Protein AF-A0A520B6A7-F1 (afdb_monomer_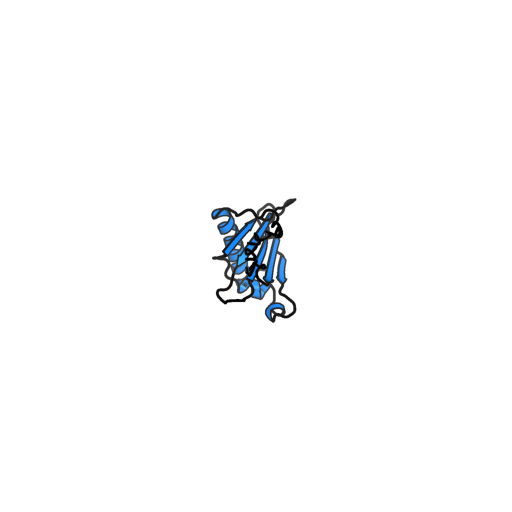lite)

Structure (mmCIF, N/CA/C/O backbone):
data_AF-A0A520B6A7-F1
#
_entry.id   AF-A0A520B6A7-F1
#
loop_
_atom_site.group_PDB
_atom_site.id
_atom_site.type_symbol
_atom_site.label_atom_id
_atom_site.label_alt_id
_atom_site.label_comp_id
_atom_site.label_asym_id
_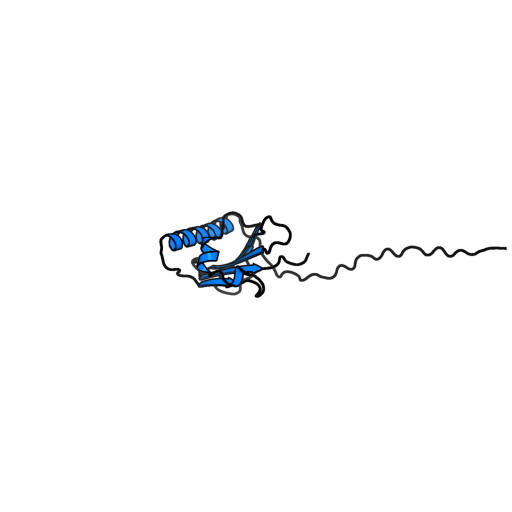atom_site.label_entity_id
_atom_site.label_seq_id
_atom_site.pdbx_PDB_ins_code
_atom_site.Cartn_x
_atom_site.Cartn_y
_atom_site.Cartn_z
_atom_site.occupancy
_atom_site.B_iso_or_equiv
_atom_site.auth_seq_id
_atom_site.auth_comp_id
_atom_site.auth_asym_id
_atom_site.auth_atom_id
_atom_site.pdbx_PDB_model_num
ATOM 1 N N . MET A 1 1 ? 35.120 10.124 -71.777 1.00 42.62 1 MET A N 1
ATOM 2 C CA . MET A 1 1 ? 34.678 11.488 -71.426 1.00 42.62 1 MET A CA 1
ATOM 3 C C . MET A 1 1 ? 33.640 11.346 -70.318 1.00 42.62 1 MET A C 1
ATOM 5 O O . MET A 1 1 ? 32.591 10.774 -70.556 1.00 42.62 1 MET A O 1
ATOM 9 N N . VAL A 1 2 ? 34.095 11.683 -69.107 1.00 37.78 2 VAL A N 1
ATOM 10 C CA . VAL A 1 2 ? 33.491 11.781 -67.757 1.00 37.78 2 VAL A CA 1
ATOM 11 C C . VAL A 1 2 ? 32.100 11.163 -67.493 1.00 37.78 2 VAL A C 1
ATOM 13 O O . VAL A 1 2 ? 31.081 11.714 -67.895 1.00 37.78 2 VAL A O 1
ATOM 16 N N . LEU A 1 3 ? 32.074 10.085 -66.689 1.00 37.22 3 LEU A N 1
ATOM 17 C CA . LEU A 1 3 ? 30.930 9.718 -65.839 1.00 37.22 3 LEU A CA 1
ATOM 18 C C . LEU A 1 3 ? 30.926 10.621 -64.595 1.00 37.22 3 LEU A C 1
ATOM 20 O O . LEU A 1 3 ? 31.940 10.711 -63.904 1.00 37.22 3 LEU A O 1
ATOM 24 N N . VAL A 1 4 ? 29.789 11.246 -64.289 1.00 39.69 4 VAL A N 1
ATOM 25 C CA . VAL A 1 4 ? 29.565 11.962 -63.025 1.00 39.69 4 VAL A CA 1
ATOM 26 C C . VAL A 1 4 ? 28.753 11.048 -62.110 1.00 39.69 4 VAL A C 1
ATOM 28 O O . VAL A 1 4 ? 27.546 10.904 -62.274 1.00 39.69 4 VAL A O 1
ATOM 31 N N . THR A 1 5 ? 29.416 10.393 -61.161 1.00 36.88 5 THR A N 1
ATOM 32 C CA . THR A 1 5 ? 28.762 9.706 -60.039 1.00 36.88 5 THR A CA 1
ATOM 33 C C . THR A 1 5 ? 28.476 10.716 -58.933 1.00 36.88 5 THR A C 1
ATOM 35 O O . THR A 1 5 ? 29.396 11.219 -58.290 1.00 36.88 5 THR A O 1
ATOM 38 N N . THR A 1 6 ? 27.198 11.020 -58.707 1.00 39.31 6 THR A N 1
ATOM 39 C CA . THR A 1 6 ? 26.732 11.786 -57.547 1.00 39.31 6 THR A CA 1
ATOM 40 C C . THR A 1 6 ? 26.760 10.892 -56.308 1.00 39.31 6 THR A C 1
ATOM 42 O O . THR A 1 6 ? 25.931 9.998 -56.156 1.00 39.31 6 THR A O 1
ATOM 45 N N . THR A 1 7 ? 27.710 11.139 -55.409 1.00 39.88 7 THR A N 1
ATOM 46 C CA . THR A 1 7 ? 27.725 10.561 -54.060 1.00 39.88 7 THR A CA 1
ATOM 47 C C . THR A 1 7 ? 26.698 11.297 -53.200 1.00 39.88 7 THR A C 1
ATOM 49 O O . THR A 1 7 ? 26.926 12.437 -52.797 1.00 39.88 7 THR A O 1
ATOM 52 N N . ALA A 1 8 ? 25.554 10.670 -52.925 1.00 40.69 8 ALA A N 1
ATOM 53 C CA . ALA A 1 8 ? 24.621 11.153 -51.912 1.00 40.69 8 ALA A CA 1
ATOM 54 C C . ALA A 1 8 ? 25.208 10.880 -50.516 1.00 40.69 8 ALA A C 1
ATOM 56 O O . ALA A 1 8 ? 25.526 9.738 -50.183 1.00 40.69 8 ALA A O 1
ATOM 57 N N . MET A 1 9 ? 25.384 11.926 -49.705 1.00 37.69 9 MET A N 1
ATOM 58 C CA . MET A 1 9 ? 25.781 11.783 -48.301 1.00 37.69 9 MET A CA 1
ATOM 59 C C . MET A 1 9 ? 24.600 11.244 -47.473 1.00 37.69 9 MET A C 1
ATOM 61 O O . MET A 1 9 ? 23.464 11.660 -47.717 1.00 37.69 9 MET A O 1
ATOM 65 N N . PRO A 1 10 ? 24.822 10.369 -46.476 1.00 41.78 10 PRO A N 1
ATOM 66 C CA . PRO A 1 10 ? 23.759 9.970 -45.566 1.00 41.78 10 PRO A CA 1
ATOM 67 C C . PRO A 1 10 ? 23.390 11.148 -44.654 1.00 41.78 10 PRO A C 1
ATOM 69 O O . PRO A 1 10 ? 24.220 11.661 -43.902 1.00 41.78 10 PRO A O 1
ATOM 72 N N . VAL A 1 11 ? 22.127 11.573 -44.711 1.00 45.69 11 VAL A N 1
ATOM 73 C CA . VAL A 1 11 ? 21.531 12.455 -43.703 1.00 45.69 11 VAL A CA 1
ATOM 74 C C . VAL A 1 11 ? 21.471 11.666 -42.398 1.00 45.69 11 VAL A C 1
ATOM 76 O O . VAL A 1 11 ? 20.655 10.760 -42.246 1.00 45.69 11 VAL A O 1
ATOM 79 N N . VAL A 1 12 ? 22.348 11.996 -41.450 1.00 46.44 12 VAL A N 1
ATOM 80 C CA . VAL A 1 12 ? 22.196 11.568 -40.057 1.00 46.44 12 VAL A CA 1
ATOM 81 C C . VAL A 1 12 ? 20.980 12.308 -39.512 1.00 46.44 12 VAL A C 1
ATOM 83 O O . VAL A 1 12 ? 21.062 13.476 -39.130 1.00 46.44 12 VAL A O 1
ATOM 86 N N . ALA A 1 13 ? 19.826 11.646 -39.533 1.00 43.84 13 ALA A N 1
ATOM 87 C CA . ALA A 1 13 ? 18.652 12.130 -38.834 1.00 43.84 13 ALA A CA 1
ATOM 88 C C . ALA A 1 13 ? 18.993 12.196 -37.337 1.00 43.84 13 ALA A C 1
ATOM 90 O O . ALA A 1 13 ? 19.214 11.171 -36.692 1.00 43.84 13 ALA A O 1
ATOM 91 N N . LYS A 1 14 ? 19.077 13.412 -36.786 1.00 37.69 14 LYS A N 1
ATOM 92 C CA . LYS A 1 14 ? 19.055 13.612 -35.334 1.00 37.69 14 LYS A CA 1
ATOM 93 C C . LYS A 1 14 ? 17.757 12.989 -34.804 1.00 37.69 14 LYS A C 1
ATOM 95 O O . LYS A 1 14 ? 16.703 13.299 -35.365 1.00 37.69 14 LYS A O 1
ATOM 100 N N . PRO A 1 15 ? 17.794 12.154 -33.752 1.00 42.62 15 PRO A N 1
ATOM 101 C CA . PRO A 1 15 ? 16.568 11.663 -33.151 1.00 42.62 15 PRO A CA 1
ATOM 102 C C . PRO A 1 15 ? 15.752 12.857 -32.652 1.00 42.62 15 PRO A C 1
ATOM 104 O O . PRO A 1 15 ? 16.236 13.681 -31.873 1.00 42.62 15 PRO A O 1
ATOM 107 N N . VAL A 1 16 ? 14.523 12.965 -33.151 1.00 44.47 16 VAL A N 1
ATOM 108 C CA . VAL A 1 16 ? 13.510 13.862 -32.604 1.00 44.47 16 VAL A CA 1
ATOM 109 C C . VAL A 1 16 ? 13.163 13.313 -31.227 1.00 44.47 16 VAL A C 1
ATOM 111 O O . VAL A 1 16 ? 12.538 12.262 -31.115 1.00 44.47 16 VAL A O 1
ATOM 114 N N . VAL A 1 17 ? 13.603 14.001 -30.176 1.00 47.50 17 VAL A N 1
ATOM 115 C CA . VAL A 1 17 ? 13.118 13.750 -28.819 1.00 47.50 17 VAL A CA 1
ATOM 116 C C . VAL A 1 17 ? 11.700 14.304 -28.766 1.00 47.50 17 VAL A C 1
ATOM 118 O O . VAL A 1 17 ? 11.502 15.516 -28.687 1.00 47.50 17 VAL A O 1
ATOM 121 N N . LEU A 1 18 ? 10.708 13.424 -28.890 1.00 39.56 18 LEU A N 1
ATOM 122 C CA . LEU A 1 18 ? 9.329 13.772 -28.569 1.00 39.56 18 LEU A CA 1
ATOM 123 C C . LEU A 1 18 ? 9.263 13.998 -27.051 1.00 39.56 18 LEU A C 1
ATOM 125 O O . LEU A 1 18 ? 9.798 13.169 -26.312 1.00 39.56 18 LEU A O 1
ATOM 129 N N . PRO A 1 19 ? 8.652 15.088 -26.559 1.00 39.34 19 PRO A N 1
ATOM 130 C CA . PRO A 1 19 ? 8.389 15.218 -25.136 1.00 39.34 19 PRO A CA 1
ATOM 131 C C . PRO A 1 19 ? 7.456 14.073 -24.731 1.00 39.34 19 PRO A C 1
ATOM 133 O O . PRO A 1 19 ? 6.269 14.078 -25.055 1.00 39.34 19 PRO A O 1
ATOM 136 N N . GLY A 1 20 ? 8.016 13.062 -24.066 1.00 44.16 20 GLY A N 1
ATOM 137 C CA . GLY A 1 20 ? 7.223 12.095 -23.321 1.00 44.16 20 GLY A CA 1
ATOM 138 C C . GLY A 1 20 ? 6.414 12.828 -22.248 1.00 44.16 20 GLY A C 1
ATOM 139 O O . GLY A 1 20 ? 6.791 13.943 -21.863 1.00 44.16 20 GLY A O 1
ATOM 140 N N . PRO A 1 21 ? 5.299 12.249 -21.776 1.00 42.34 21 PRO A N 1
ATOM 141 C CA . PRO A 1 21 ? 4.502 12.858 -20.722 1.00 42.34 21 PRO A CA 1
ATOM 142 C C . PRO A 1 21 ? 5.419 13.213 -19.547 1.00 42.34 21 PRO A C 1
ATOM 144 O O . PRO A 1 21 ? 6.076 12.348 -18.969 1.00 42.34 21 PRO A O 1
ATOM 147 N N . GLN A 1 22 ? 5.504 14.508 -19.239 1.00 43.03 22 GLN A N 1
ATOM 148 C CA . GLN A 1 22 ? 6.078 14.979 -17.989 1.00 43.03 22 GLN A CA 1
ATOM 149 C C . GLN A 1 22 ? 5.213 14.361 -16.892 1.00 43.03 22 GLN A C 1
ATOM 151 O O . GLN A 1 22 ? 4.043 14.705 -16.757 1.00 43.03 22 GLN A O 1
ATOM 156 N N . VAL A 1 23 ? 5.744 13.368 -16.182 1.00 48.66 23 VAL A N 1
ATOM 157 C CA . VAL A 1 23 ? 5.098 12.848 -14.980 1.00 48.66 23 VAL A CA 1
ATOM 158 C C . VAL A 1 23 ? 5.120 13.984 -13.966 1.00 48.66 23 VAL A C 1
ATOM 160 O O . VAL A 1 23 ? 6.180 14.333 -13.449 1.00 48.66 23 VAL A O 1
ATOM 163 N N . ASP A 1 24 ? 3.963 14.605 -13.758 1.00 49.03 24 ASP A N 1
ATOM 164 C CA . ASP A 1 24 ? 3.768 15.689 -12.805 1.00 49.03 24 ASP A CA 1
ATOM 165 C C . ASP A 1 24 ? 4.196 15.235 -11.389 1.00 49.03 24 ASP A C 1
ATOM 167 O O . ASP A 1 24 ? 3.486 14.531 -10.680 1.00 49.03 24 ASP A O 1
ATOM 171 N N . HIS A 1 25 ? 5.417 15.628 -11.019 1.00 52.62 25 HIS A N 1
ATOM 172 C CA . HIS A 1 25 ? 5.994 15.803 -9.680 1.00 52.62 25 HIS A CA 1
ATOM 173 C C . HIS A 1 25 ? 5.774 14.713 -8.610 1.00 52.62 25 HIS A C 1
ATOM 175 O O . HIS A 1 25 ? 5.374 15.020 -7.486 1.00 52.62 25 HIS A O 1
ATOM 181 N N . TYR A 1 26 ? 6.159 13.463 -8.871 1.00 59.81 26 TYR A N 1
ATOM 182 C CA . TYR A 1 26 ? 6.432 12.521 -7.777 1.00 59.81 26 TYR A CA 1
ATOM 183 C C . TYR A 1 26 ? 7.643 12.996 -6.970 1.00 59.81 26 TYR A C 1
ATOM 185 O O . TYR A 1 26 ? 8.695 13.311 -7.530 1.00 59.81 26 TYR A O 1
ATOM 193 N N . THR A 1 27 ? 7.506 13.065 -5.645 1.00 76.38 27 THR A N 1
ATOM 194 C CA . THR A 1 27 ? 8.649 13.317 -4.758 1.00 76.38 27 THR A CA 1
ATOM 195 C C . THR A 1 27 ? 9.051 12.011 -4.094 1.00 76.38 27 THR A C 1
ATOM 197 O O . THR A 1 27 ? 8.258 11.421 -3.359 1.00 76.38 27 THR A O 1
ATOM 200 N N . ALA A 1 28 ? 10.286 11.567 -4.334 1.00 79.12 28 ALA A N 1
ATOM 201 C CA . ALA A 1 28 ? 10.866 10.476 -3.562 1.00 79.12 28 ALA A CA 1
ATOM 202 C C . ALA A 1 28 ? 10.884 10.869 -2.077 1.00 79.12 28 ALA A C 1
ATOM 204 O O . ALA A 1 28 ? 11.282 11.983 -1.726 1.00 79.12 28 ALA A O 1
ATOM 205 N N . ILE A 1 29 ? 10.421 9.969 -1.215 1.00 87.31 29 ILE A N 1
ATOM 206 C CA . ILE A 1 29 ? 10.358 10.207 0.230 1.00 87.31 29 ILE A CA 1
ATOM 207 C C . ILE A 1 29 ? 11.611 9.695 0.940 1.00 87.31 29 ILE A C 1
ATOM 209 O O . ILE A 1 29 ? 12.421 8.966 0.365 1.00 87.31 29 ILE A O 1
ATOM 213 N N . THR A 1 30 ? 11.788 10.083 2.204 1.00 87.75 30 THR A N 1
ATOM 214 C CA . THR A 1 30 ? 12.905 9.586 3.016 1.00 87.75 30 THR A CA 1
ATOM 215 C C . THR A 1 30 ? 12.719 8.107 3.357 1.00 87.75 30 THR A C 1
ATOM 217 O O . THR A 1 30 ? 11.596 7.600 3.412 1.00 87.75 30 THR A O 1
ATOM 220 N N . SER A 1 31 ? 13.822 7.412 3.646 1.00 85.94 31 SER A N 1
ATOM 221 C CA . SER A 1 31 ? 13.780 6.011 4.084 1.00 85.94 31 SER A CA 1
ATOM 222 C C . SER A 1 31 ? 12.938 5.816 5.349 1.00 85.94 31 SER A C 1
ATOM 224 O O . SER A 1 31 ? 12.229 4.819 5.456 1.00 85.94 31 SER A O 1
ATOM 226 N N . ASP A 1 32 ? 12.970 6.775 6.278 1.00 88.62 32 ASP A N 1
ATOM 227 C CA . ASP A 1 32 ? 12.193 6.720 7.522 1.00 88.62 32 ASP A CA 1
ATOM 228 C C . ASP A 1 32 ? 10.689 6.906 7.267 1.00 88.62 32 ASP A C 1
ATOM 230 O O . ASP A 1 32 ? 9.861 6.203 7.854 1.00 88.62 32 ASP A O 1
ATOM 234 N N . GLU A 1 33 ? 10.320 7.818 6.359 1.00 89.56 33 GLU A N 1
ATOM 235 C CA . GLU A 1 33 ? 8.926 8.020 5.942 1.00 89.56 33 GLU A CA 1
ATOM 236 C C . GLU A 1 33 ? 8.398 6.763 5.231 1.00 89.56 33 GLU A C 1
ATOM 238 O O . GLU A 1 33 ? 7.325 6.263 5.577 1.00 89.56 33 GLU A O 1
ATOM 243 N N . ALA A 1 34 ? 9.187 6.184 4.318 1.00 91.50 34 ALA A N 1
ATOM 244 C CA . ALA A 1 34 ? 8.848 4.935 3.636 1.00 91.50 34 ALA A CA 1
ATOM 245 C C . ALA A 1 34 ? 8.714 3.757 4.611 1.00 91.50 34 ALA A C 1
ATOM 247 O O . ALA A 1 34 ? 7.741 3.008 4.540 1.00 91.50 34 ALA A O 1
ATOM 248 N N . GLY A 1 35 ? 9.652 3.613 5.551 1.00 92.94 35 GLY A N 1
ATOM 249 C CA . GLY A 1 35 ? 9.615 2.570 6.576 1.00 92.94 35 GLY A CA 1
ATOM 250 C C . GLY A 1 35 ? 8.388 2.686 7.479 1.00 92.94 35 GLY A C 1
ATOM 251 O O . GLY A 1 35 ? 7.737 1.686 7.770 1.00 92.94 35 GLY A O 1
ATOM 252 N N . THR A 1 36 ? 8.008 3.911 7.850 1.00 93.62 36 THR A N 1
ATOM 253 C CA . THR A 1 36 ? 6.790 4.173 8.632 1.00 93.62 36 THR A CA 1
ATOM 254 C C . THR A 1 36 ? 5.528 3.789 7.859 1.00 93.62 36 THR A C 1
ATOM 256 O O . THR A 1 36 ? 4.619 3.179 8.423 1.00 93.62 36 THR A O 1
ATOM 259 N N . LEU A 1 37 ? 5.456 4.130 6.570 1.00 95.12 37 LEU A N 1
ATOM 260 C CA . LEU A 1 37 ? 4.326 3.784 5.708 1.00 95.12 37 LEU A CA 1
ATOM 261 C C . LEU A 1 37 ? 4.191 2.265 5.535 1.00 95.12 37 LEU A C 1
ATOM 263 O O . LEU A 1 37 ? 3.106 1.719 5.727 1.00 95.12 37 LEU A O 1
ATOM 267 N N . ILE A 1 38 ? 5.296 1.581 5.229 1.00 95.88 38 ILE A N 1
ATOM 268 C CA . ILE A 1 38 ? 5.339 0.120 5.079 1.00 95.88 38 ILE A CA 1
ATOM 269 C C . ILE A 1 38 ? 4.947 -0.564 6.391 1.00 95.88 38 ILE A C 1
ATOM 271 O O . ILE A 1 38 ? 4.088 -1.442 6.381 1.00 95.88 38 ILE A O 1
ATOM 275 N N . GLY A 1 39 ? 5.488 -0.109 7.524 1.00 96.06 39 GLY A N 1
ATOM 276 C CA . GLY A 1 39 ? 5.154 -0.657 8.838 1.00 96.06 39 GLY A CA 1
ATOM 277 C C . GLY A 1 39 ? 3.659 -0.569 9.160 1.00 96.06 39 GLY A C 1
ATOM 278 O O . GLY A 1 39 ? 3.097 -1.508 9.715 1.00 96.06 39 GLY A O 1
ATOM 279 N N . LYS A 1 40 ? 2.974 0.506 8.745 1.00 95.44 40 LYS A N 1
ATOM 280 C CA . LYS A 1 40 ? 1.511 0.625 8.894 1.00 95.44 40 LYS A CA 1
ATOM 281 C C . LYS A 1 40 ? 0.742 -0.382 8.047 1.00 95.44 40 LYS A C 1
ATOM 283 O O . LYS A 1 40 ? -0.264 -0.915 8.507 1.00 95.44 40 LYS A O 1
ATOM 288 N N . LEU A 1 41 ? 1.192 -0.639 6.819 1.00 97.12 41 LEU A N 1
ATOM 289 C CA . LEU A 1 41 ? 0.569 -1.640 5.949 1.00 97.12 41 LEU A CA 1
ATOM 290 C C . LEU A 1 41 ? 0.750 -3.052 6.522 1.00 97.12 41 LEU A C 1
ATOM 292 O O . LEU A 1 41 ? -0.199 -3.833 6.536 1.00 97.12 41 LEU A O 1
ATOM 296 N N . GLU A 1 42 ? 1.939 -3.368 7.036 1.00 96.94 42 GLU A N 1
ATOM 297 C CA . GLU A 1 42 ? 2.251 -4.668 7.645 1.00 96.94 42 GLU A CA 1
ATOM 298 C C . GLU A 1 42 ? 1.515 -4.889 8.979 1.00 96.94 42 GLU A C 1
ATOM 300 O O . GLU A 1 42 ? 1.009 -5.988 9.240 1.00 96.94 42 GLU A O 1
ATOM 305 N N . ASP A 1 43 ? 1.382 -3.847 9.802 1.00 96.06 43 ASP A N 1
ATOM 306 C CA . ASP A 1 43 ? 0.549 -3.878 11.008 1.00 96.06 43 ASP A CA 1
ATOM 307 C C . ASP A 1 43 ? -0.926 -4.112 10.650 1.00 96.06 43 ASP A C 1
ATOM 309 O O . ASP A 1 43 ? -1.556 -5.047 11.150 1.00 96.06 43 ASP A O 1
ATOM 313 N N . ALA A 1 44 ? -1.457 -3.357 9.683 1.00 96.38 44 ALA A N 1
ATOM 314 C CA . ALA A 1 44 ? -2.812 -3.550 9.178 1.00 96.38 44 ALA A CA 1
ATOM 315 C C . ALA A 1 44 ? -3.037 -4.976 8.643 1.00 96.38 44 ALA A C 1
ATOM 317 O O . ALA A 1 44 ? -4.050 -5.598 8.963 1.00 96.38 44 ALA A O 1
ATOM 318 N N . GLN A 1 45 ? -2.092 -5.544 7.884 1.00 96.94 45 GLN A N 1
ATOM 319 C CA . GLN A 1 45 ? -2.160 -6.948 7.463 1.00 96.94 45 GLN A CA 1
ATOM 320 C C . GLN A 1 45 ? -2.231 -7.902 8.659 1.00 96.94 45 GLN A C 1
ATOM 322 O O . GLN A 1 45 ? -2.999 -8.864 8.630 1.00 96.94 45 GLN A O 1
ATOM 327 N N . SER A 1 46 ? -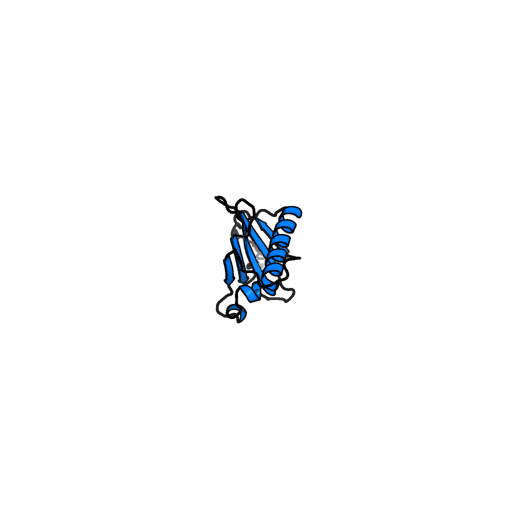1.428 -7.661 9.695 1.00 96.56 46 SER A N 1
ATOM 328 C CA . SER A 1 46 ? -1.368 -8.508 10.889 1.00 96.56 46 SER A CA 1
ATOM 329 C C . SER A 1 46 ? -2.693 -8.500 11.652 1.00 96.56 46 SER A C 1
ATOM 331 O O . SER A 1 46 ? -3.209 -9.565 11.993 1.00 96.56 46 SER A O 1
ATOM 333 N N . ARG A 1 47 ? -3.309 -7.326 11.812 1.00 95.50 47 ARG A N 1
ATOM 334 C CA . ARG A 1 47 ? -4.633 -7.164 12.434 1.00 95.50 47 ARG A CA 1
ATOM 335 C C . ARG A 1 47 ? -5.733 -7.870 11.639 1.00 95.50 47 ARG A C 1
ATOM 337 O O . ARG A 1 47 ? -6.518 -8.636 12.195 1.00 95.50 47 ARG A O 1
ATOM 344 N N . VAL A 1 48 ? -5.729 -7.734 10.312 1.00 94.62 48 VAL A N 1
ATOM 345 C CA . VAL A 1 48 ? -6.686 -8.439 9.438 1.00 94.62 48 VAL A CA 1
ATOM 346 C C . VAL A 1 48 ? -6.515 -9.959 9.513 1.00 94.62 48 VAL A C 1
ATOM 348 O O . VAL A 1 48 ? -7.509 -10.689 9.463 1.00 94.62 48 VAL A O 1
ATOM 351 N N . LYS A 1 49 ? -5.274 -10.457 9.633 1.00 95.62 49 LYS A N 1
ATOM 352 C CA . LYS A 1 49 ? -4.982 -11.888 9.850 1.00 95.62 49 LYS A CA 1
ATOM 353 C C . LYS A 1 49 ? -5.487 -12.370 11.209 1.00 95.62 49 LYS A C 1
ATOM 355 O O . LYS A 1 49 ? -5.957 -13.500 11.295 1.00 95.62 49 LYS A O 1
ATOM 360 N N . ALA A 1 50 ? -5.436 -11.517 12.232 1.00 96.62 50 ALA A N 1
ATOM 361 C CA . ALA A 1 50 ? -5.993 -11.786 13.557 1.00 96.62 50 ALA A CA 1
ATOM 362 C C . ALA A 1 50 ? -7.535 -11.755 13.596 1.00 96.62 50 ALA A C 1
ATOM 364 O O . ALA A 1 50 ? -8.126 -12.107 14.613 1.00 96.62 50 ALA A O 1
ATOM 365 N N . GLY A 1 51 ? -8.190 -11.388 12.488 1.00 93.94 51 GLY A N 1
ATOM 366 C CA . GLY A 1 51 ? -9.647 -11.334 12.380 1.00 93.94 51 GLY A CA 1
ATOM 367 C C . GLY A 1 51 ? -10.250 -9.989 12.777 1.00 93.94 51 GLY A C 1
ATOM 368 O O . GLY A 1 51 ? -11.464 -9.912 12.932 1.00 93.94 51 GLY A O 1
ATOM 369 N N . GLU A 1 52 ? -9.434 -8.945 12.933 1.00 94.56 52 GLU A N 1
ATOM 370 C CA . GLU A 1 52 ? -9.936 -7.591 13.153 1.00 94.56 52 GLU A CA 1
ATOM 371 C C . GLU A 1 52 ? -10.544 -6.994 11.877 1.00 94.56 52 GLU A C 1
ATOM 373 O O . GLU A 1 52 ? -10.126 -7.301 10.752 1.00 94.56 52 GLU A O 1
ATOM 378 N N . ASP A 1 53 ? -11.509 -6.098 12.075 1.00 90.12 53 ASP A N 1
ATOM 379 C CA . ASP A 1 53 ? -12.143 -5.352 10.996 1.00 90.12 53 ASP A CA 1
ATOM 380 C C . ASP A 1 53 ? -11.209 -4.283 10.412 1.00 90.12 53 ASP A C 1
ATOM 382 O O . ASP A 1 53 ? -10.428 -3.627 11.107 1.00 90.12 53 ASP A O 1
ATOM 386 N N . LEU A 1 54 ? -11.331 -4.079 9.100 1.00 88.81 54 LEU A N 1
ATOM 387 C CA . LEU A 1 54 ? -10.653 -3.008 8.380 1.00 88.81 54 LEU A CA 1
ATOM 388 C C . LEU A 1 54 ? -11.341 -1.670 8.664 1.00 88.81 54 LEU A C 1
ATOM 390 O O . LEU A 1 54 ? -12.514 -1.492 8.349 1.00 88.81 54 LEU A O 1
ATOM 394 N N . THR A 1 55 ? -10.596 -0.704 9.197 1.00 91.31 55 THR A N 1
ATOM 395 C CA . THR A 1 55 ? -11.094 0.662 9.446 1.00 91.31 55 THR A CA 1
ATOM 396 C C . THR A 1 55 ? -10.822 1.626 8.287 1.00 91.31 55 THR A C 1
ATOM 398 O O . THR A 1 55 ? -11.022 2.827 8.432 1.00 91.31 55 THR A O 1
ATOM 401 N N . PHE A 1 56 ? -10.326 1.113 7.161 1.00 95.75 56 PHE A N 1
ATOM 402 C CA . PHE A 1 56 ? -9.962 1.873 5.969 1.00 95.75 56 PHE A CA 1
ATOM 403 C C . PHE A 1 56 ? -10.535 1.208 4.717 1.00 95.75 56 PHE A C 1
ATOM 405 O O . PHE A 1 56 ? -10.853 0.017 4.716 1.00 95.75 56 PHE A O 1
ATOM 412 N N . GLU A 1 57 ? -10.648 1.971 3.635 1.00 96.62 57 GLU A N 1
ATOM 413 C CA . GLU A 1 57 ? -11.117 1.446 2.357 1.00 96.62 57 GLU A CA 1
ATOM 414 C C . GLU A 1 57 ? -10.037 0.591 1.697 1.00 96.62 57 GLU A C 1
ATOM 416 O O . GLU A 1 57 ? -8.930 1.064 1.441 1.00 96.62 57 GLU A O 1
ATOM 421 N N . LEU A 1 58 ? -10.365 -0.660 1.379 1.00 96.88 58 LEU A N 1
ATOM 422 C CA . LEU A 1 58 ? -9.462 -1.557 0.672 1.00 96.88 58 LEU A CA 1
ATOM 423 C C . LEU A 1 58 ? -10.010 -1.866 -0.720 1.00 96.88 58 LEU A C 1
ATOM 425 O O . LEU A 1 58 ? -11.028 -2.546 -0.861 1.00 96.88 58 LEU A O 1
ATOM 429 N N . LEU A 1 59 ? -9.313 -1.374 -1.740 1.00 96.06 59 LEU A N 1
ATOM 430 C CA . LEU A 1 59 ? -9.703 -1.480 -3.140 1.00 96.06 59 LEU A CA 1
ATOM 431 C C . LEU A 1 59 ? -8.700 -2.313 -3.935 1.00 96.06 59 LEU A C 1
ATOM 433 O O . LEU A 1 59 ? -7.517 -2.403 -3.603 1.00 96.06 59 LEU A O 1
ATOM 437 N N . PHE A 1 60 ? -9.197 -2.919 -5.008 1.00 94.62 60 PHE A N 1
ATOM 438 C CA . PHE A 1 60 ? -8.406 -3.727 -5.919 1.00 94.62 60 PHE A CA 1
ATOM 439 C C . PHE A 1 60 ? -8.850 -3.516 -7.362 1.00 94.62 60 PHE A C 1
AT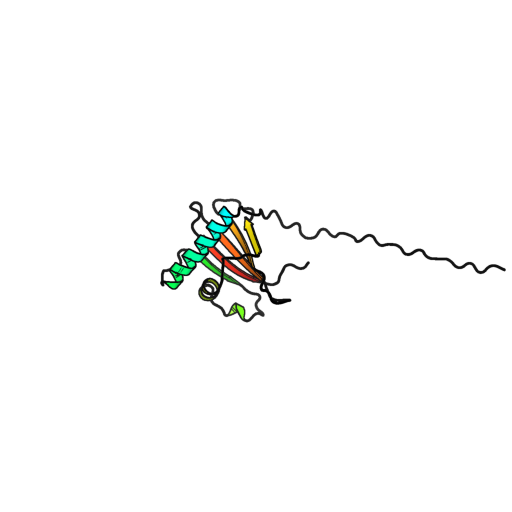OM 441 O O . PHE A 1 60 ? -10.049 -3.529 -7.643 1.00 94.62 60 PHE A O 1
ATOM 448 N N . GLY A 1 61 ? -7.885 -3.407 -8.272 1.00 91.69 61 GLY A N 1
ATOM 449 C CA . GLY A 1 61 ? -8.129 -3.298 -9.703 1.00 91.69 61 GLY A CA 1
ATOM 450 C C . GLY A 1 61 ? -7.135 -4.104 -10.537 1.00 91.69 61 GLY A C 1
ATOM 451 O O . GLY A 1 61 ? -5.976 -4.283 -10.170 1.00 91.69 61 GLY A O 1
ATOM 452 N N . ALA A 1 62 ? -7.594 -4.568 -11.696 1.00 89.19 62 ALA A N 1
ATOM 453 C CA . ALA A 1 62 ? -6.772 -5.173 -12.740 1.00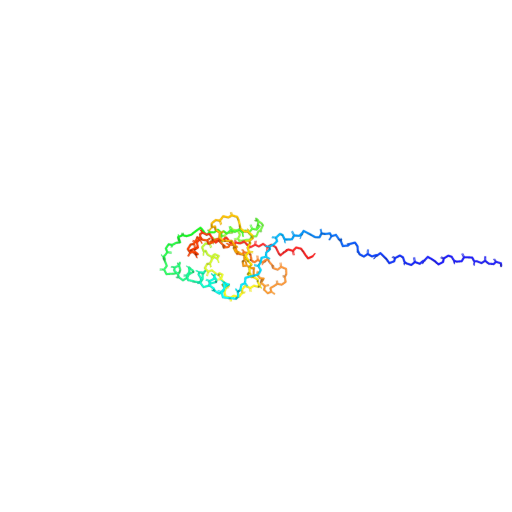 89.19 62 ALA A CA 1
ATOM 454 C C . ALA A 1 62 ? -7.456 -4.972 -14.106 1.00 89.19 62 ALA A C 1
ATOM 456 O O . ALA A 1 62 ? -8.686 -4.842 -14.143 1.00 89.19 62 ALA A O 1
ATOM 457 N N . PRO A 1 63 ? -6.723 -4.973 -15.238 1.00 86.75 63 PRO A N 1
ATOM 458 C CA . PRO A 1 63 ? -7.346 -4.954 -16.551 1.00 86.75 63 PRO A CA 1
ATOM 459 C C . PRO A 1 63 ? -8.313 -6.131 -16.715 1.00 86.75 63 PRO A C 1
ATOM 461 O O . PRO A 1 63 ? -8.024 -7.255 -16.302 1.00 86.75 63 PRO A O 1
ATOM 464 N N . ALA A 1 64 ? -9.455 -5.868 -17.352 1.00 86.12 64 ALA A N 1
ATOM 465 C CA . ALA A 1 64 ? -10.591 -6.791 -17.413 1.00 86.12 64 ALA A CA 1
ATOM 466 C C . ALA A 1 64 ? -10.256 -8.178 -17.996 1.00 86.12 64 ALA A C 1
ATOM 468 O O . ALA A 1 64 ? -10.921 -9.162 -17.683 1.00 86.12 64 ALA A O 1
ATOM 469 N N . SER A 1 65 ? -9.224 -8.266 -18.836 1.00 84.88 65 SER A N 1
ATOM 470 C CA . SER A 1 65 ? -8.764 -9.512 -19.452 1.00 84.88 65 SER A CA 1
ATOM 471 C C . SER A 1 65 ? -7.985 -10.434 -18.506 1.00 84.88 65 SER A C 1
ATOM 473 O O . SER A 1 65 ? -7.754 -11.589 -18.858 1.00 84.88 65 SER A O 1
ATOM 475 N N . TYR A 1 66 ? -7.575 -9.967 -17.321 1.00 82.06 66 TYR A N 1
ATOM 476 C CA . TYR A 1 66 ? -6.709 -10.733 -16.426 1.00 82.06 66 TYR A CA 1
ATOM 477 C C . TYR A 1 66 ? -7.506 -11.521 -15.376 1.00 82.06 66 TYR A C 1
ATOM 479 O O . TYR A 1 66 ? -8.439 -10.980 -14.771 1.00 82.06 66 TYR A O 1
ATOM 487 N N . PRO A 1 67 ? -7.104 -12.772 -15.058 1.00 84.31 67 PRO A N 1
ATOM 488 C CA . PRO A 1 67 ? -7.731 -13.569 -13.998 1.00 84.31 67 PRO A CA 1
ATOM 489 C C . PRO A 1 67 ? -7.715 -12.900 -12.619 1.00 84.31 67 PRO A C 1
ATOM 491 O O . PRO A 1 67 ? -8.568 -13.200 -11.785 1.00 84.31 67 PRO A O 1
ATOM 494 N N . ALA A 1 68 ? -6.772 -11.979 -12.397 1.00 85.06 68 ALA A N 1
ATOM 495 C CA . ALA A 1 68 ? -6.627 -11.208 -11.169 1.00 85.06 68 ALA A CA 1
ATOM 496 C C . ALA A 1 68 ? -7.908 -10.443 -10.783 1.00 85.06 68 ALA A C 1
ATOM 498 O O . ALA A 1 68 ? -8.166 -10.266 -9.600 1.00 85.06 68 ALA A O 1
ATOM 499 N N . THR A 1 69 ? -8.766 -10.094 -11.749 1.00 87.31 69 THR A N 1
ATOM 500 C CA . THR A 1 69 ? -10.092 -9.479 -11.518 1.00 87.31 69 THR A CA 1
ATOM 501 C C . THR A 1 69 ? -11.032 -10.301 -10.627 1.00 87.31 69 THR A C 1
ATOM 503 O O . THR A 1 69 ? -12.011 -9.769 -10.114 1.00 87.31 69 THR A O 1
ATOM 506 N N . LYS A 1 70 ? -10.752 -11.596 -10.428 1.00 88.81 70 LYS A N 1
ATOM 507 C CA . LYS A 1 70 ? -11.539 -12.497 -9.570 1.00 88.81 70 LYS A CA 1
ATOM 508 C C . LYS A 1 70 ? -11.049 -12.540 -8.121 1.00 88.81 70 LYS A C 1
ATOM 510 O O . LYS A 1 70 ? -11.677 -13.197 -7.292 1.00 88.81 70 LYS A O 1
ATOM 515 N N . ILE A 1 71 ? -9.919 -11.905 -7.819 1.00 90.06 71 ILE A N 1
ATOM 516 C CA . ILE A 1 71 ? -9.323 -11.904 -6.485 1.00 90.06 71 ILE A CA 1
ATOM 517 C C . ILE A 1 71 ? -9.972 -10.786 -5.666 1.00 90.06 71 ILE A C 1
ATOM 519 O O . ILE A 1 71 ? -10.085 -9.651 -6.121 1.00 90.06 71 ILE A O 1
ATOM 523 N N . SER A 1 72 ? -10.414 -11.105 -4.447 1.00 93.06 72 SER A N 1
ATOM 524 C CA . SER A 1 72 ? -10.973 -10.083 -3.554 1.00 93.06 72 SER A CA 1
ATOM 525 C C . SER A 1 72 ? -9.884 -9.112 -3.068 1.00 93.06 72 SER A C 1
ATOM 527 O O . SER A 1 72 ? -8.754 -9.553 -2.832 1.00 93.06 72 SER A O 1
ATOM 529 N N . PRO A 1 73 ? -10.209 -7.829 -2.806 1.00 94.31 73 PRO A N 1
ATOM 530 C CA . PRO A 1 73 ? -9.238 -6.875 -2.269 1.00 94.31 73 PRO A CA 1
ATOM 531 C C . PRO A 1 73 ? -8.538 -7.374 -1.003 1.00 94.31 73 PRO A C 1
ATOM 533 O O . PRO A 1 73 ? -7.316 -7.299 -0.895 1.00 94.31 73 PRO A O 1
ATOM 536 N N . ARG A 1 74 ? -9.293 -7.985 -0.079 1.00 94.94 74 ARG A N 1
ATOM 537 C CA . ARG A 1 74 ? -8.750 -8.570 1.156 1.00 94.94 74 ARG A CA 1
ATOM 538 C C . ARG A 1 74 ? -7.723 -9.666 0.878 1.00 94.94 74 ARG A C 1
ATOM 540 O O . ARG A 1 74 ? -6.683 -9.699 1.527 1.00 94.94 74 ARG A O 1
ATOM 547 N N . GLN A 1 75 ? -8.007 -10.563 -0.063 1.00 94.75 75 GLN A N 1
ATOM 548 C CA . GLN A 1 75 ? -7.082 -11.637 -0.416 1.00 94.75 75 GLN A CA 1
ATOM 549 C C . GLN A 1 75 ? -5.793 -11.082 -1.030 1.00 94.75 75 GLN A C 1
ATOM 551 O O . GLN A 1 75 ? -4.712 -11.491 -0.613 1.00 94.75 75 GLN A O 1
ATOM 556 N N . SER A 1 76 ? -5.897 -10.134 -1.966 1.00 93.12 76 SER A N 1
ATOM 557 C CA . SER A 1 76 ? -4.733 -9.478 -2.574 1.00 93.12 76 SER A CA 1
ATOM 558 C C . SER A 1 76 ? -3.887 -8.757 -1.529 1.00 93.12 76 SER A C 1
ATOM 560 O O . SER A 1 76 ? -2.672 -8.941 -1.483 1.00 93.12 76 SER A O 1
ATOM 562 N N . PHE A 1 77 ? -4.536 -8.007 -0.636 1.00 95.62 77 PHE A N 1
ATOM 563 C CA . PHE A 1 77 ? -3.869 -7.290 0.444 1.00 95.62 77 PHE A CA 1
ATOM 564 C C . PHE A 1 77 ? -3.102 -8.228 1.358 1.00 95.62 77 PHE A C 1
ATOM 566 O O . PHE A 1 77 ? -1.946 -7.963 1.642 1.00 95.62 77 PHE A O 1
ATOM 573 N N . LEU A 1 78 ? -3.693 -9.349 1.777 1.00 95.62 78 LEU A N 1
ATOM 574 C CA . LEU A 1 78 ? -3.031 -10.318 2.655 1.00 95.62 78 LEU A CA 1
ATOM 575 C C . LEU A 1 78 ? -1.894 -11.101 1.983 1.00 95.62 78 LEU A C 1
ATOM 577 O O . LEU A 1 78 ? -1.001 -11.576 2.686 1.00 95.62 78 LEU A O 1
ATOM 581 N N . ALA A 1 79 ? -1.945 -11.265 0.659 1.00 92.75 79 ALA A N 1
ATOM 582 C CA . ALA A 1 79 ? -0.937 -11.983 -0.118 1.00 92.75 79 ALA A CA 1
ATOM 583 C C . ALA A 1 79 ? 0.291 -11.124 -0.460 1.00 92.75 79 ALA A C 1
ATOM 585 O O . ALA A 1 79 ? 1.357 -11.667 -0.750 1.00 92.75 79 ALA A O 1
ATOM 586 N N . MET A 1 80 ? 0.158 -9.796 -0.446 1.00 91.75 80 MET A N 1
ATOM 587 C CA . MET A 1 80 ? 1.243 -8.891 -0.811 1.00 91.75 80 MET A CA 1
ATOM 588 C C . MET A 1 80 ? 2.335 -8.824 0.263 1.00 91.75 80 MET A C 1
ATOM 590 O O . MET A 1 80 ? 2.056 -8.795 1.458 1.00 91.75 80 MET A O 1
ATOM 594 N N . SER A 1 81 ? 3.596 -8.753 -0.164 1.00 92.44 81 SER A N 1
ATOM 595 C CA . SER A 1 81 ? 4.743 -8.512 0.717 1.00 92.44 81 SER A CA 1
ATOM 596 C C . SER A 1 81 ? 5.207 -7.065 0.568 1.00 92.44 81 SER A C 1
ATOM 598 O O . SER A 1 81 ? 5.859 -6.730 -0.421 1.00 92.44 81 SER A O 1
ATOM 600 N N . PHE A 1 82 ? 4.908 -6.211 1.549 1.00 93.12 82 PHE A N 1
ATOM 601 C CA . PHE A 1 82 ? 5.187 -4.776 1.443 1.00 93.12 82 PHE A CA 1
ATOM 602 C C . PHE A 1 82 ? 6.659 -4.391 1.651 1.00 93.12 82 PHE A C 1
ATOM 604 O O . PHE A 1 82 ? 7.065 -3.349 1.147 1.00 93.12 82 PHE A O 1
ATOM 611 N N . GLY A 1 83 ? 7.474 -5.231 2.296 1.00 87.06 83 GLY A N 1
ATOM 612 C CA . GLY A 1 83 ? 8.812 -4.868 2.784 1.00 87.06 83 GLY A CA 1
ATOM 613 C C . GLY A 1 83 ? 9.896 -4.485 1.763 1.00 87.06 83 GLY A C 1
ATOM 614 O O . GLY A 1 83 ? 10.985 -4.099 2.183 1.00 87.06 83 GLY A O 1
ATOM 615 N N . LYS A 1 84 ? 9.668 -4.605 0.445 1.00 85.81 84 LYS A N 1
ATOM 616 C CA . LYS A 1 84 ? 10.669 -4.263 -0.594 1.00 85.81 84 LYS A CA 1
ATOM 617 C C . LYS A 1 84 ? 10.036 -3.694 -1.874 1.00 85.81 84 LYS A C 1
ATOM 619 O O . LYS A 1 84 ? 10.059 -4.367 -2.907 1.00 85.81 84 LYS A O 1
ATOM 624 N N . PRO A 1 85 ? 9.448 -2.489 -1.830 1.00 91.19 85 PRO A N 1
ATOM 625 C CA . PRO A 1 85 ? 9.018 -1.814 -3.047 1.00 91.19 85 PRO A CA 1
ATOM 626 C C . PRO A 1 85 ? 10.229 -1.432 -3.901 1.00 91.19 85 PRO A C 1
ATOM 628 O O . PRO A 1 85 ? 11.309 -1.149 -3.383 1.00 91.19 85 PRO A O 1
ATOM 631 N N . TYR A 1 86 ? 10.033 -1.396 -5.216 1.00 89.75 86 TYR A N 1
ATOM 632 C CA . TYR A 1 86 ? 11.006 -0.829 -6.147 1.00 89.75 86 TYR A CA 1
ATOM 633 C C . TYR A 1 86 ? 11.118 0.689 -5.966 1.00 89.75 86 TYR A C 1
ATOM 635 O O . TYR A 1 86 ? 12.217 1.236 -5.965 1.00 89.75 86 TYR A O 1
ATOM 643 N N . ALA A 1 87 ? 9.978 1.358 -5.786 1.00 90.44 87 ALA A N 1
ATOM 644 C CA . ALA A 1 87 ? 9.904 2.791 -5.539 1.00 90.44 87 ALA A CA 1
ATOM 645 C C . ALA A 1 87 ? 8.793 3.104 -4.536 1.00 90.44 87 ALA A C 1
ATOM 647 O O . ALA A 1 87 ? 7.754 2.437 -4.529 1.00 90.44 87 ALA A O 1
ATOM 648 N N . VAL A 1 88 ? 9.019 4.131 -3.716 1.00 92.69 88 VAL A N 1
ATOM 649 C CA . VAL A 1 88 ? 7.999 4.742 -2.861 1.00 92.69 88 VAL A CA 1
ATOM 650 C C . VAL A 1 88 ? 8.030 6.240 -3.081 1.00 92.69 88 VAL A C 1
ATOM 652 O O . VAL A 1 88 ? 9.064 6.888 -2.915 1.00 92.69 88 VAL A O 1
ATOM 655 N N . GLU A 1 89 ? 6.888 6.781 -3.464 1.00 93.75 89 GLU A N 1
ATOM 656 C CA . GLU A 1 89 ? 6.766 8.159 -3.908 1.00 93.75 89 GLU A CA 1
ATOM 657 C C . GLU A 1 89 ? 5.596 8.822 -3.199 1.00 93.75 89 GLU A C 1
ATOM 659 O O . GLU A 1 89 ? 4.560 8.196 -2.974 1.00 93.75 89 GLU A O 1
ATOM 664 N N . ARG A 1 90 ? 5.745 10.104 -2.867 1.00 92.69 90 ARG A N 1
ATOM 665 C CA . ARG A 1 90 ? 4.632 10.946 -2.439 1.00 92.69 90 ARG A CA 1
ATOM 666 C C . ARG A 1 90 ? 4.103 11.708 -3.641 1.00 92.69 90 ARG A C 1
ATOM 668 O O . ARG A 1 90 ? 4.867 12.377 -4.343 1.00 92.69 90 ARG A O 1
ATOM 675 N N . LEU A 1 91 ? 2.798 11.603 -3.855 1.00 89.44 91 LEU A N 1
ATOM 676 C CA . LEU A 1 91 ? 2.095 12.327 -4.900 1.00 89.44 91 LEU A CA 1
ATOM 677 C C . LEU A 1 91 ? 1.814 13.759 -4.430 1.00 89.44 91 LEU A C 1
ATOM 679 O O . LEU A 1 91 ? 1.596 13.982 -3.232 1.00 89.44 91 LEU A O 1
ATOM 683 N N . PRO A 1 92 ? 1.781 14.739 -5.349 1.00 83.75 92 PRO A N 1
ATOM 684 C CA . PRO A 1 92 ? 1.290 16.070 -5.035 1.00 83.75 92 PRO A CA 1
ATOM 685 C C . PRO A 1 92 ? -0.118 15.971 -4.450 1.00 83.75 92 PRO A C 1
ATOM 687 O O . PRO A 1 92 ? -1.005 15.361 -5.043 1.00 83.75 92 PRO A O 1
ATOM 690 N N . THR A 1 93 ? -0.326 16.579 -3.287 1.00 79.69 93 THR A N 1
ATOM 691 C CA . THR A 1 93 ? -1.639 16.615 -2.646 1.00 79.69 93 THR A CA 1
ATOM 692 C C . THR A 1 93 ? -2.087 18.050 -2.435 1.00 79.69 93 THR A C 1
ATOM 694 O O . THR A 1 93 ? -1.301 18.924 -2.061 1.00 79.69 93 THR A O 1
ATOM 697 N N . THR A 1 94 ? -3.375 18.291 -2.659 1.00 71.81 94 THR A N 1
ATOM 698 C CA . THR A 1 94 ? -4.055 19.523 -2.270 1.00 71.81 94 THR A CA 1
ATOM 699 C C . THR A 1 94 ? -5.113 19.155 -1.240 1.00 71.81 94 THR A C 1
ATOM 701 O O . THR A 1 94 ? -6.174 18.647 -1.595 1.00 71.81 94 THR A O 1
ATOM 704 N N . GLY A 1 95 ? -4.828 19.377 0.043 1.00 83.31 95 GLY A N 1
ATOM 705 C CA . GLY A 1 95 ? -5.776 19.094 1.119 1.00 83.31 95 GLY A CA 1
ATOM 706 C C . GLY A 1 95 ? -5.138 18.451 2.344 1.00 83.31 95 GLY A C 1
ATOM 707 O O . GLY A 1 95 ? -3.949 18.605 2.607 1.00 83.31 95 GLY A O 1
ATOM 708 N N . LEU A 1 96 ? -5.978 17.770 3.123 1.00 87.56 96 LEU A N 1
ATOM 709 C CA . LEU A 1 96 ? -5.628 17.210 4.431 1.00 87.56 96 LEU A CA 1
ATOM 710 C C . LEU A 1 96 ? -5.082 15.781 4.362 1.00 87.56 96 LEU A C 1
ATOM 712 O O . LEU A 1 96 ? -4.588 15.270 5.365 1.00 87.56 96 LEU A O 1
ATOM 716 N N . TRP A 1 97 ? -5.202 15.135 3.206 1.00 92.88 97 TRP A N 1
ATOM 717 C CA . TRP A 1 97 ? -4.742 13.772 2.986 1.00 92.88 97 TRP A CA 1
ATOM 718 C C . TRP A 1 97 ? -3.383 13.766 2.312 1.00 92.88 97 TRP A C 1
ATOM 720 O O . TRP A 1 97 ? -3.096 14.610 1.465 1.00 92.88 97 TRP A O 1
ATOM 730 N N . GLN A 1 98 ? -2.555 12.799 2.685 1.00 93.69 98 GLN A N 1
ATOM 731 C CA . GLN A 1 98 ? -1.310 12.510 1.986 1.00 93.69 98 GLN A CA 1
ATOM 732 C C . GLN A 1 98 ? -1.512 11.280 1.113 1.00 93.69 98 GLN A C 1
ATOM 734 O O . GLN A 1 98 ? -2.130 10.304 1.543 1.00 93.69 98 GLN A O 1
ATOM 739 N N . HIS A 1 99 ? -0.995 11.345 -0.109 1.00 95.38 99 HIS A N 1
ATOM 740 C CA . HIS A 1 99 ? -1.095 10.272 -1.086 1.00 95.38 99 HIS A CA 1
ATOM 741 C C . HIS A 1 99 ? 0.299 9.748 -1.400 1.00 95.38 99 HIS A C 1
ATOM 743 O O . HIS A 1 99 ? 1.207 10.513 -1.732 1.00 95.38 99 HIS A O 1
ATOM 749 N N . TYR A 1 100 ? 0.452 8.438 -1.300 1.00 95.56 100 TYR A N 1
ATOM 750 C CA . TYR A 1 100 ? 1.686 7.724 -1.568 1.00 95.56 100 TYR A CA 1
ATOM 751 C C . TYR A 1 100 ? 1.436 6.646 -2.613 1.00 95.56 100 TYR A C 1
ATOM 753 O O . TYR A 1 100 ? 0.363 6.053 -2.624 1.00 95.56 100 TYR A O 1
ATOM 761 N N . GLN A 1 101 ? 2.436 6.356 -3.437 1.00 95.75 101 GLN A N 1
ATOM 762 C CA . GLN A 1 101 ? 2.428 5.223 -4.357 1.00 95.75 101 GLN A CA 1
ATOM 763 C C . GLN A 1 101 ? 3.639 4.343 -4.064 1.00 95.75 101 GLN A C 1
ATOM 765 O O . GLN A 1 101 ? 4.776 4.818 -4.039 1.00 95.75 101 GLN A O 1
ATOM 770 N N . LEU A 1 102 ? 3.395 3.051 -3.852 1.00 95.50 102 LEU A N 1
ATOM 771 C CA . LEU A 1 102 ? 4.431 2.027 -3.800 1.00 95.50 102 LEU A CA 1
ATOM 772 C C . LEU A 1 102 ? 4.369 1.215 -5.094 1.00 95.50 102 LEU A C 1
ATOM 774 O O . LEU A 1 102 ? 3.317 0.687 -5.457 1.00 95.50 102 LEU A O 1
ATOM 778 N N . THR A 1 103 ? 5.503 1.091 -5.775 1.00 93.69 103 THR A N 1
ATOM 779 C CA . THR A 1 103 ? 5.613 0.339 -7.031 1.00 93.69 103 THR A CA 1
ATOM 780 C C . THR A 1 103 ? 6.385 -0.953 -6.806 1.00 93.69 103 THR A C 1
ATOM 782 O O . THR A 1 103 ? 7.463 -0.935 -6.209 1.00 93.69 103 THR A O 1
ATOM 785 N N . TYR A 1 104 ? 5.871 -2.073 -7.318 1.00 92.44 104 TYR A N 1
ATOM 786 C CA . TYR A 1 104 ? 6.526 -3.380 -7.250 1.00 92.44 104 TYR A CA 1
ATOM 787 C C . TYR A 1 104 ? 6.565 -4.031 -8.629 1.00 92.44 104 TYR A C 1
ATOM 789 O O . TYR A 1 104 ? 5.524 -4.250 -9.251 1.00 92.44 104 TYR A O 1
ATOM 797 N N . PHE A 1 105 ? 7.765 -4.405 -9.067 1.00 88.81 105 PHE A N 1
ATOM 798 C CA . PHE A 1 105 ? 7.964 -5.195 -10.277 1.00 88.81 105 PHE A CA 1
ATOM 799 C C . PHE A 1 105 ? 8.163 -6.667 -9.908 1.00 88.81 105 PHE A C 1
ATOM 801 O O . PHE A 1 105 ? 9.043 -6.971 -9.096 1.00 88.81 105 PHE A O 1
ATOM 808 N N . PRO A 1 106 ? 7.371 -7.594 -10.469 1.00 81.19 106 PRO A N 1
ATOM 809 C CA . PRO A 1 106 ? 7.694 -9.011 -10.380 1.00 81.19 106 PRO A CA 1
ATOM 810 C C . PRO A 1 106 ? 9.000 -9.321 -11.137 1.00 81.19 106 PRO A C 1
ATOM 812 O O . PRO A 1 106 ? 9.393 -8.576 -12.034 1.00 81.19 106 PRO A O 1
ATOM 815 N N . PRO A 1 107 ? 9.679 -10.429 -10.796 1.00 74.44 107 PRO A N 1
ATOM 816 C CA . PRO A 1 107 ? 10.940 -10.818 -11.433 1.00 74.44 107 PRO A CA 1
ATOM 817 C C . PRO A 1 107 ? 10.771 -11.368 -12.860 1.00 74.44 107 PRO A C 1
ATOM 819 O O . PRO A 1 107 ? 11.760 -11.551 -13.568 1.00 74.44 107 PRO A O 1
ATOM 822 N N . GLU A 1 108 ? 9.544 -11.684 -13.269 1.00 76.50 108 GLU A N 1
ATOM 823 C CA . GLU A 1 108 ? 9.232 -12.292 -14.561 1.00 76.50 108 GLU A CA 1
ATOM 824 C C . GLU A 1 108 ? 9.239 -11.239 -15.689 1.00 76.50 108 GLU A C 1
ATOM 826 O O . GLU A 1 108 ? 8.620 -10.182 -15.539 1.00 76.50 108 GLU A O 1
ATOM 831 N N . PRO A 1 109 ? 9.898 -11.509 -16.834 1.00 67.12 109 PRO A N 1
ATOM 832 C CA . PRO A 1 109 ? 9.790 -10.667 -18.025 1.00 67.12 109 PRO A CA 1
ATOM 833 C C . PRO A 1 109 ? 8.329 -10.543 -18.480 1.00 67.12 109 PRO A C 1
ATOM 835 O O . PRO A 1 109 ? 7.586 -11.521 -18.433 1.00 67.12 109 PRO A O 1
ATOM 838 N N . ASP A 1 110 ? 7.925 -9.346 -18.911 1.00 68.94 110 ASP A N 1
ATOM 839 C CA . ASP A 1 110 ? 6.568 -9.017 -19.390 1.00 68.94 110 ASP A CA 1
ATOM 840 C C . ASP A 1 110 ? 5.428 -9.185 -18.366 1.00 68.94 110 ASP A C 1
ATOM 842 O O . ASP A 1 110 ? 4.251 -9.034 -18.707 1.00 68.94 110 ASP A O 1
ATOM 846 N N . ALA A 1 111 ? 5.743 -9.455 -17.098 1.00 77.56 111 ALA A N 1
ATOM 847 C CA . ALA A 1 111 ? 4.731 -9.537 -16.059 1.00 77.56 111 ALA A CA 1
ATOM 848 C C . ALA A 1 111 ? 4.210 -8.144 -15.663 1.00 77.56 111 ALA A C 1
ATOM 850 O O . ALA A 1 111 ? 4.934 -7.144 -15.649 1.00 77.56 111 ALA A O 1
ATOM 851 N N . LEU A 1 112 ? 2.918 -8.080 -15.328 1.00 86.19 112 LEU A N 1
ATOM 852 C CA . LEU A 1 112 ? 2.295 -6.856 -14.828 1.00 86.19 112 LEU A CA 1
ATOM 853 C C . LEU A 1 112 ? 2.912 -6.452 -13.482 1.00 86.19 112 LEU A C 1
ATOM 855 O O . LEU A 1 112 ? 3.255 -7.298 -12.660 1.00 86.19 112 LEU A O 1
ATOM 859 N N . MET A 1 113 ? 2.992 -5.152 -13.232 1.00 90.94 113 MET A N 1
ATOM 860 C CA . MET A 1 113 ? 3.460 -4.592 -11.968 1.00 90.94 113 MET A CA 1
ATOM 861 C C . MET A 1 113 ? 2.306 -4.351 -10.989 1.00 90.94 113 MET A C 1
ATOM 863 O O . MET A 1 113 ? 1.141 -4.246 -11.384 1.00 90.94 113 MET A O 1
ATOM 867 N N . TRP A 1 114 ? 2.644 -4.194 -9.710 1.00 92.69 114 TRP A N 1
ATOM 868 C CA . TRP A 1 114 ? 1.726 -3.646 -8.716 1.00 92.69 114 TRP A CA 1
ATOM 869 C C . TRP A 1 114 ? 1.999 -2.167 -8.497 1.00 92.69 114 TRP A C 1
ATOM 871 O O . TRP A 1 114 ? 3.130 -1.775 -8.203 1.00 92.69 114 TRP A O 1
ATOM 881 N N . LYS A 1 115 ? 0.934 -1.373 -8.563 1.00 94.69 115 LYS A N 1
ATOM 882 C CA . LYS A 1 115 ? 0.859 -0.049 -7.952 1.00 94.69 115 LYS A CA 1
ATOM 883 C C . LYS A 1 115 ? -0.015 -0.142 -6.716 1.00 94.69 115 LYS A C 1
ATOM 885 O O . LYS A 1 115 ? -1.118 -0.682 -6.784 1.00 94.69 115 LYS A O 1
ATOM 890 N N . VAL A 1 116 ? 0.494 0.342 -5.595 1.00 96.62 116 VAL A N 1
ATOM 891 C CA . VAL A 1 116 ? -0.256 0.424 -4.346 1.00 96.62 116 VAL A CA 1
ATOM 892 C C . VAL A 1 116 ? -0.366 1.884 -3.968 1.00 96.62 116 VAL A C 1
ATOM 894 O O . VAL A 1 116 ? 0.610 2.478 -3.509 1.00 96.62 116 VAL A O 1
ATOM 897 N N . ASP A 1 117 ? -1.554 2.437 -4.156 1.00 96.56 117 ASP A N 1
ATOM 898 C CA . ASP A 1 117 ? -1.866 3.801 -3.772 1.00 96.56 117 ASP A CA 1
ATOM 899 C C . ASP A 1 117 ? -2.377 3.807 -2.334 1.00 96.56 117 ASP A C 1
ATOM 901 O O . ASP A 1 117 ? -3.348 3.134 -1.978 1.00 96.56 117 ASP A O 1
ATOM 905 N N . VAL A 1 118 ? -1.693 4.557 -1.479 1.00 97.25 118 VAL A N 1
ATOM 906 C CA . VAL A 1 118 ? -1.979 4.643 -0.052 1.00 97.25 118 VAL A CA 1
ATOM 907 C C . VAL A 1 118 ? -2.340 6.073 0.288 1.00 97.25 118 VAL A C 1
ATOM 909 O O . VAL A 1 118 ? -1.547 6.996 0.114 1.00 97.25 118 VAL A O 1
ATOM 912 N N . THR A 1 119 ? -3.551 6.253 0.800 1.00 96.81 119 THR A N 1
ATOM 913 C CA . THR A 1 119 ? -4.016 7.532 1.329 1.00 96.81 119 THR A CA 1
ATOM 914 C C . THR A 1 119 ? -3.967 7.496 2.844 1.00 96.81 119 THR A C 1
ATOM 916 O O . THR A 1 119 ? -4.560 6.606 3.461 1.00 96.81 119 THR A O 1
ATOM 919 N N . THR A 1 120 ? -3.307 8.484 3.442 1.00 96.19 120 THR A N 1
ATOM 920 C CA . THR A 1 120 ? -3.285 8.670 4.895 1.00 96.19 120 THR A CA 1
ATOM 921 C C . THR A 1 120 ? -3.955 9.973 5.310 1.00 96.19 120 THR A C 1
ATOM 923 O O . THR A 1 120 ? -3.850 10.985 4.613 1.00 96.19 120 THR A O 1
ATOM 926 N N . GLY A 1 121 ? -4.611 9.954 6.469 1.00 93.94 121 GLY A N 1
ATOM 927 C CA . GLY A 1 121 ? -5.237 11.126 7.075 1.00 93.94 121 GLY A CA 1
ATOM 928 C C . GLY A 1 121 ? -4.250 12.045 7.801 1.00 93.94 121 GLY A C 1
ATOM 929 O O . GLY A 1 121 ? -3.031 11.884 7.712 1.00 93.94 121 GLY A O 1
ATOM 930 N N . GLN A 1 122 ? -4.786 13.025 8.533 1.00 89.56 122 GLN A N 1
ATOM 931 C CA . GLN A 1 122 ? -3.991 14.042 9.239 1.00 89.56 122 GLN A CA 1
ATOM 932 C C . GLN A 1 122 ? -3.175 13.471 10.402 1.00 89.56 122 GLN A C 1
ATOM 934 O O . GLN A 1 122 ? -2.113 14.002 10.722 1.00 89.56 122 GLN A O 1
ATOM 939 N N . LEU A 1 123 ? -3.663 12.403 11.037 1.00 89.88 123 LEU A N 1
ATOM 940 C CA . LEU A 1 123 ? -2.955 11.686 12.100 1.00 89.88 123 LEU A CA 1
ATOM 941 C C . LEU A 1 123 ? -2.149 10.513 11.525 1.00 89.88 123 LEU A C 1
ATOM 943 O O . LEU A 1 123 ? -1.692 9.632 12.254 1.00 89.88 123 LEU A O 1
ATOM 947 N N . ALA A 1 124 ? -1.953 10.522 10.203 1.00 88.94 124 ALA A N 1
ATOM 948 C CA . ALA A 1 124 ? -1.266 9.510 9.427 1.00 88.94 124 ALA A CA 1
ATOM 949 C C . ALA A 1 124 ? -1.886 8.101 9.555 1.00 88.94 124 ALA A C 1
ATOM 951 O O . ALA A 1 124 ? -1.215 7.096 9.308 1.00 88.94 124 ALA A O 1
ATOM 952 N N . GLU A 1 125 ? -3.157 8.013 9.927 1.00 94.31 125 GLU A N 1
ATOM 953 C CA . GLU A 1 125 ? -3.974 6.809 9.864 1.00 94.31 125 GLU A CA 1
ATOM 954 C C . GLU A 1 125 ? -4.231 6.400 8.407 1.00 94.31 125 GLU A C 1
ATOM 956 O O . GLU A 1 125 ? -4.333 7.258 7.528 1.00 94.31 125 GLU A O 1
ATOM 961 N N . LEU A 1 126 ? -4.335 5.095 8.137 1.00 96.75 126 LEU A N 1
ATOM 962 C CA . LEU A 1 126 ? -4.737 4.611 6.815 1.00 96.75 126 LEU A CA 1
ATOM 963 C C . LEU A 1 126 ? -6.196 5.005 6.558 1.00 96.75 126 LEU A C 1
ATOM 965 O O . LEU A 1 126 ? -7.067 4.714 7.372 1.00 96.75 126 LEU A O 1
ATOM 969 N N . VAL A 1 127 ? -6.448 5.640 5.415 1.00 96.94 127 VAL A N 1
ATOM 970 C CA . VAL A 1 127 ? -7.797 6.009 4.950 1.00 96.94 127 VAL A CA 1
ATOM 971 C C . VAL A 1 127 ? -8.214 5.118 3.788 1.00 96.94 127 VAL A C 1
ATOM 973 O O . VAL A 1 127 ? -9.329 4.599 3.766 1.00 96.94 127 VAL A O 1
ATOM 976 N N . ARG A 1 128 ? -7.299 4.900 2.840 1.00 97.19 128 ARG A N 1
ATOM 977 C CA . ARG A 1 128 ? -7.510 4.028 1.685 1.00 97.19 128 ARG A CA 1
ATOM 978 C C . ARG A 1 128 ? -6.216 3.333 1.293 1.00 97.19 128 ARG A C 1
ATOM 980 O O . ARG A 1 128 ? -5.159 3.961 1.279 1.00 97.19 128 ARG A O 1
ATOM 987 N N . VAL A 1 129 ? -6.332 2.065 0.921 1.00 97.81 129 VAL A N 1
ATOM 988 C CA . VAL A 1 129 ? -5.304 1.305 0.210 1.00 97.81 129 VAL A CA 1
ATOM 989 C C . VAL A 1 129 ? -5.932 0.774 -1.071 1.00 97.81 129 VAL A C 1
ATOM 991 O O . VAL A 1 129 ? -6.889 0.003 -1.028 1.00 97.81 129 VAL A O 1
ATOM 994 N N . GLU A 1 130 ? -5.404 1.190 -2.211 1.00 97.19 130 GLU A N 1
ATOM 995 C CA . GLU A 1 130 ? -5.839 0.741 -3.527 1.00 97.19 130 GLU A CA 1
ATOM 996 C C . GLU A 1 130 ? -4.710 -0.029 -4.205 1.00 97.19 130 GLU A C 1
ATOM 998 O O . GLU A 1 130 ? -3.590 0.455 -4.335 1.00 97.19 130 GLU A O 1
ATOM 1003 N N . MET A 1 131 ? -4.999 -1.268 -4.597 1.00 96.19 131 MET A N 1
ATOM 1004 C CA . MET A 1 131 ? -4.023 -2.181 -5.181 1.00 96.19 131 MET A CA 1
ATOM 1005 C C . MET A 1 131 ? -4.353 -2.424 -6.648 1.00 96.19 131 MET A C 1
ATOM 1007 O O . MET A 1 131 ? -5.325 -3.112 -6.967 1.00 96.19 131 MET A O 1
ATOM 1011 N N . LEU A 1 132 ? -3.528 -1.894 -7.543 1.00 94.06 132 LEU A N 1
ATOM 1012 C CA . LEU A 1 132 ? -3.718 -1.999 -8.980 1.00 94.06 132 LEU A CA 1
ATOM 1013 C C . LEU A 1 132 ? -2.665 -2.921 -9.602 1.00 94.06 132 LEU A C 1
ATOM 1015 O O . LEU A 1 132 ? -1.469 -2.624 -9.587 1.00 94.06 132 LEU A O 1
ATOM 1019 N N . TYR A 1 133 ? -3.121 -4.021 -10.200 1.00 90.50 133 TYR A N 1
ATOM 1020 C CA . TYR A 1 133 ? -2.292 -4.900 -11.021 1.00 90.50 133 TYR A CA 1
ATOM 1021 C C . TYR A 1 133 ? -2.333 -4.418 -12.467 1.00 90.50 133 TYR A C 1
ATOM 1023 O O . TYR A 1 133 ? -3.370 -4.533 -13.113 1.00 90.50 133 TYR A O 1
ATOM 1031 N N . THR A 1 134 ? -1.255 -3.835 -12.984 1.00 88.69 134 THR A N 1
ATOM 1032 C CA . THR A 1 134 ? -1.293 -3.117 -14.268 1.00 88.69 134 THR A CA 1
ATOM 1033 C C . THR A 1 134 ? -0.023 -3.282 -15.088 1.00 88.69 134 THR A C 1
ATOM 1035 O O . THR A 1 134 ? 1.018 -3.695 -14.583 1.00 88.69 134 THR A O 1
ATOM 1038 N N . ALA A 1 135 ? -0.106 -2.967 -16.380 1.00 84.44 135 ALA A N 1
ATOM 1039 C CA . ALA A 1 135 ? 1.046 -3.024 -17.266 1.00 84.44 135 ALA A CA 1
ATOM 1040 C C . ALA A 1 135 ? 2.094 -1.987 -16.833 1.00 84.44 135 ALA A C 1
ATOM 1042 O O . ALA A 1 135 ? 1.713 -0.888 -16.410 1.00 84.44 135 ALA A O 1
ATOM 1043 N N . PRO A 1 136 ? 3.396 -2.307 -16.932 1.00 79.44 136 PRO A N 1
ATOM 1044 C CA . PRO A 1 136 ? 4.440 -1.317 -16.713 1.00 79.44 136 PRO A CA 1
ATOM 1045 C C . PRO A 1 136 ? 4.279 -0.148 -17.705 1.00 79.44 136 PRO A C 1
ATOM 1047 O O . PRO A 1 136 ? 3.749 -0.348 -18.803 1.00 79.44 136 PRO A O 1
ATOM 1050 N N . PRO A 1 137 ? 4.705 1.077 -17.348 1.00 73.00 137 PRO A N 1
ATOM 1051 C CA . PRO A 1 137 ? 4.681 2.199 -18.279 1.00 73.00 137 PRO A CA 1
ATOM 1052 C C . PRO A 1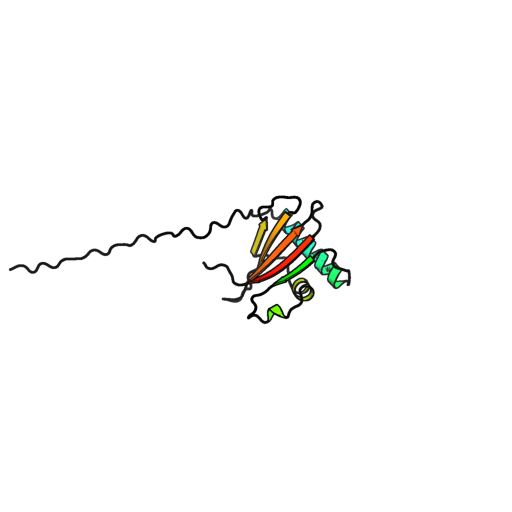 137 ? 5.479 1.856 -19.552 1.00 73.00 137 PRO A C 1
ATOM 1054 O O . PRO A 1 137 ? 6.525 1.212 -19.437 1.00 73.00 137 PRO A O 1
ATOM 1057 N N . PRO A 1 138 ? 5.017 2.257 -20.754 1.00 60.84 138 PRO A N 1
ATOM 1058 C CA . PRO A 1 138 ? 5.808 2.094 -21.969 1.00 60.84 138 PRO A CA 1
ATOM 1059 C C . PRO A 1 138 ? 7.101 2.914 -21.852 1.00 60.84 138 PRO A C 1
ATOM 1061 O O . PRO A 1 138 ? 7.066 4.054 -21.384 1.00 60.84 138 PRO A O 1
ATOM 1064 N N . PHE A 1 139 ? 8.222 2.298 -22.227 1.00 47.38 139 PHE A N 1
ATOM 1065 C CA . PHE A 1 139 ? 9.564 2.890 -22.224 1.00 47.38 139 PHE A CA 1
ATOM 1066 C C . PHE A 1 139 ? 9.776 3.882 -23.373 1.00 47.38 139 PHE A C 1
ATOM 1068 O O . PHE A 1 139 ? 9.182 3.681 -24.459 1.00 47.38 139 PHE A O 1
#

Secondary structure (DSSP, 8-state):
-------PPP---------------PEEPPHHHHHHHHHHHHHHHHHHHTTPPP-SEEEEE--TTSGGGGS-HHHHHHH--TT--SEEEEEP--SS-EEEEEEE--SSTTPPEEEEEEEE-TT--EEEEEEEEEPPPP-

pLDDT: mean 81.13, std 19.81, range [36.88, 97.81]

Sequence (139 aa):
MVLVTTTAMPVVAKPVVLPGPQVDHYTAITSDEAGTLIGKLEDAQSRVKAGEDLTFELLFGAPASYPATKISPRQSFLAMSFGKPYAVERLPTTGLWQHYQLTYFPPEPDALMWKVDVTTGQLAELVRVEMLYTAPPPF

Radius of gyration: 22.92 Å; chains: 1; bounding box: 47×33×85 Å

Foldseek 3Di:
DDDDDDDDDDDPPDDDPDPDPPPPDWDADDPVVLVVLLVLLVVQLVCVVVVHDDPAAQAEEEPPPDPCVVDDSNRVSNPDDSPDFPGKTWDDDDDFKTKIWTKHDDPDPQAWIWIWIFIAGNVRHTHYTYIYGGGDDDD